Protein AF-A0A4Q2CYA1-F1 (afdb_monomer_lite)

Structure (mmCIF, N/CA/C/O backbone):
data_AF-A0A4Q2CYA1-F1
#
_entry.id   AF-A0A4Q2CYA1-F1
#
loop_
_atom_site.group_PDB
_atom_site.id
_atom_site.type_symbol
_atom_site.label_atom_id
_atom_site.label_alt_id
_atom_site.label_comp_id
_atom_site.label_asym_id
_atom_site.label_entity_id
_atom_site.label_seq_id
_atom_site.pdbx_PDB_ins_code
_atom_site.Cartn_x
_atom_site.Cartn_y
_atom_site.Cartn_z
_atom_site.occupancy
_atom_site.B_iso_or_equiv
_atom_site.auth_seq_id
_atom_site.auth_comp_id
_atom_site.auth_asym_id
_atom_site.auth_atom_id
_atom_site.pdbx_PDB_model_num
ATOM 1 N N . ARG A 1 1 ? -19.731 1.913 -6.302 1.00 86.56 1 ARG A N 1
ATOM 2 C CA . ARG A 1 1 ? -18.430 1.254 -5.989 1.00 86.56 1 ARG A CA 1
ATOM 3 C C . ARG A 1 1 ? -17.367 2.277 -5.577 1.00 86.56 1 ARG A C 1
ATOM 5 O O . ARG A 1 1 ? -16.810 2.108 -4.504 1.00 86.56 1 ARG A O 1
ATOM 12 N N . PHE A 1 2 ? -17.170 3.353 -6.350 1.00 92.69 2 PHE A N 1
ATOM 13 C CA . PHE A 1 2 ? -16.241 4.451 -6.033 1.00 92.69 2 PHE A CA 1
ATOM 14 C C . PHE A 1 2 ? -16.490 5.116 -4.669 1.00 92.69 2 PHE A C 1
ATOM 16 O O . PHE A 1 2 ? -15.585 5.112 -3.843 1.00 92.69 2 PHE A O 1
ATOM 23 N N . ARG A 1 3 ? -17.721 5.577 -4.382 1.00 95.19 3 ARG A N 1
ATOM 24 C CA . ARG A 1 3 ? -18.077 6.175 -3.072 1.00 95.19 3 ARG A CA 1
ATOM 25 C C . ARG A 1 3 ? -17.691 5.271 -1.894 1.00 95.19 3 ARG A C 1
ATOM 27 O O . ARG A 1 3 ? -16.896 5.657 -1.053 1.00 95.19 3 ARG A O 1
ATOM 34 N N . ALA A 1 4 ? -18.105 4.004 -1.933 1.00 94.62 4 ALA A N 1
ATOM 35 C CA . ALA A 1 4 ? -17.763 3.029 -0.895 1.00 94.62 4 ALA A CA 1
ATOM 36 C C . ALA A 1 4 ? -16.247 2.761 -0.750 1.00 94.62 4 ALA A C 1
ATOM 38 O O . ALA A 1 4 ? -15.788 2.437 0.345 1.00 94.62 4 ALA A O 1
ATOM 39 N N . ALA A 1 5 ? -15.465 2.842 -1.833 1.00 95.56 5 ALA A N 1
ATOM 40 C CA . ALA A 1 5 ? -14.006 2.734 -1.762 1.00 95.56 5 ALA A CA 1
ATOM 41 C C . ALA A 1 5 ? -13.386 3.984 -1.116 1.00 95.56 5 ALA A C 1
ATOM 43 O O . ALA A 1 5 ? -12.516 3.853 -0.255 1.00 95.56 5 ALA A O 1
ATOM 44 N N . ASN A 1 6 ? -13.899 5.169 -1.455 1.00 95.31 6 ASN A N 1
ATOM 45 C CA . ASN A 1 6 ? -13.496 6.434 -0.846 1.00 95.31 6 ASN A CA 1
ATOM 46 C C . ASN A 1 6 ? -13.814 6.463 0.658 1.00 95.31 6 ASN A C 1
ATOM 48 O O . ASN A 1 6 ? -12.949 6.780 1.469 1.00 95.31 6 ASN A O 1
ATOM 52 N N . ASP A 1 7 ? -15.012 6.023 1.050 1.00 96.38 7 ASP A N 1
ATOM 53 C CA . ASP A 1 7 ? -15.428 5.948 2.455 1.00 96.38 7 ASP A CA 1
ATOM 54 C C . ASP A 1 7 ? -14.534 5.011 3.267 1.00 96.38 7 ASP A C 1
ATOM 56 O O . ASP A 1 7 ? -14.189 5.292 4.417 1.00 96.38 7 ASP A O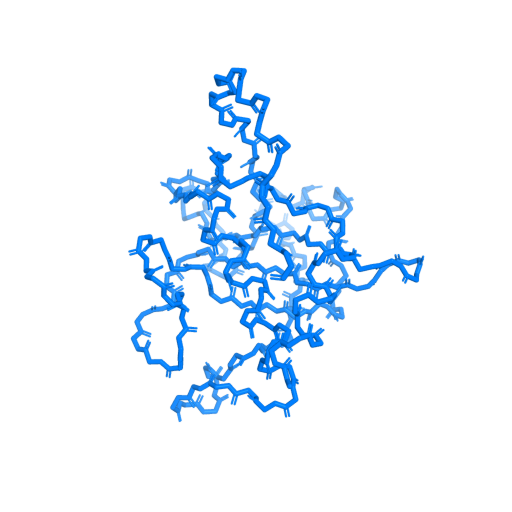 1
ATOM 60 N N . LYS A 1 8 ? -14.135 3.877 2.675 1.00 96.31 8 LYS A N 1
ATOM 61 C CA . LYS A 1 8 ? -13.177 2.963 3.306 1.00 96.31 8 LYS A CA 1
ATOM 62 C C . LYS A 1 8 ? -11.819 3.632 3.477 1.00 96.31 8 LYS A C 1
ATOM 64 O O . LYS A 1 8 ? -11.254 3.517 4.562 1.00 96.31 8 LYS A O 1
ATOM 69 N N . LEU A 1 9 ? -11.315 4.322 2.452 1.00 96.69 9 LEU A N 1
ATOM 70 C CA . LEU A 1 9 ? -10.031 5.020 2.512 1.00 96.69 9 LEU A CA 1
ATOM 71 C C . LEU A 1 9 ? -10.033 6.112 3.588 1.00 96.69 9 LEU A C 1
ATOM 73 O O . LEU A 1 9 ? -9.125 6.132 4.411 1.00 96.69 9 LEU A O 1
ATOM 77 N N . ARG A 1 10 ? -11.076 6.950 3.646 1.00 95.81 10 ARG A N 1
ATOM 78 C CA . ARG A 1 10 ? -11.238 7.995 4.674 1.00 95.81 10 ARG A CA 1
ATOM 79 C C . ARG A 1 10 ? -11.215 7.439 6.102 1.00 95.81 10 ARG A C 1
ATOM 81 O O . ARG A 1 10 ? -10.709 8.091 7.003 1.00 95.81 10 ARG A O 1
ATOM 88 N N . LYS A 1 11 ? -11.734 6.224 6.302 1.00 96.25 11 LYS A N 1
ATOM 89 C CA . LYS A 1 11 ? -11.767 5.523 7.601 1.00 96.25 11 LYS A CA 1
ATOM 90 C C . LYS A 1 11 ? -10.539 4.638 7.854 1.00 96.25 11 LYS A C 1
ATOM 92 O O . LYS A 1 11 ? -10.552 3.847 8.797 1.00 96.25 11 LYS A O 1
ATOM 97 N N . THR A 1 12 ? -9.534 4.675 6.979 1.00 96.69 12 THR A N 1
ATOM 98 C CA . THR A 1 12 ? -8.314 3.872 7.114 1.00 96.69 12 THR A CA 1
ATOM 99 C C . THR A 1 12 ? -7.252 4.667 7.865 1.00 96.69 12 THR A C 1
ATOM 101 O O . THR A 1 12 ? -6.906 5.776 7.472 1.00 96.69 12 THR A O 1
ATOM 104 N N . GLU A 1 13 ? -6.718 4.091 8.937 1.00 95.75 13 GLU A N 1
ATOM 105 C CA . GLU A 1 13 ? -5.603 4.653 9.702 1.00 95.75 13 GLU A CA 1
ATOM 106 C C . GLU A 1 13 ? -4.259 4.338 9.018 1.00 95.75 13 GLU A C 1
ATOM 108 O O . GLU A 1 13 ? -4.131 3.330 8.320 1.00 95.75 13 GLU A O 1
ATOM 113 N N . GLY A 1 14 ? -3.241 5.177 9.235 1.00 91.62 14 GLY A N 1
ATOM 114 C CA . GLY A 1 14 ? -1.899 4.978 8.660 1.00 91.62 14 GLY A CA 1
ATOM 115 C C . GLY A 1 14 ? -1.759 5.410 7.196 1.00 91.62 14 GLY A C 1
ATOM 116 O O . GLY A 1 14 ? -0.766 5.089 6.550 1.00 91.62 14 GLY A O 1
ATOM 117 N N . VAL A 1 15 ? -2.745 6.132 6.653 1.00 95.38 15 VAL A N 1
ATOM 118 C CA . VAL A 1 15 ? -2.673 6.698 5.300 1.00 95.38 15 VAL A CA 1
ATOM 119 C C . VAL A 1 15 ? -1.759 7.936 5.311 1.00 95.38 15 VAL A C 1
ATOM 121 O O . VAL A 1 15 ? -2.112 8.917 5.969 1.00 95.38 15 VAL A O 1
ATOM 124 N N . PRO A 1 16 ? -0.630 7.946 4.574 1.00 94.94 16 PRO A N 1
ATOM 125 C CA . PRO A 1 16 ? 0.284 9.092 4.541 1.00 94.94 16 PRO A CA 1
ATOM 126 C C . PRO A 1 16 ? -0.382 10.327 3.924 1.00 94.94 16 PRO A C 1
ATOM 128 O O . PRO A 1 16 ? -1.322 10.214 3.132 1.00 94.94 16 PRO A O 1
ATOM 131 N N . GLY A 1 17 ? 0.076 11.527 4.271 1.00 94.81 17 GLY A N 1
ATOM 132 C CA . GLY A 1 17 ? -0.304 12.777 3.610 1.00 94.81 17 GLY A CA 1
ATOM 133 C C . GLY A 1 17 ? 0.068 12.763 2.125 1.00 94.81 17 GLY A C 1
ATOM 134 O O . GLY A 1 17 ? 0.990 12.069 1.720 1.00 94.81 17 GLY A O 1
ATOM 135 N N . ARG A 1 18 ? -0.652 13.510 1.275 1.00 93.81 18 ARG A N 1
ATOM 136 C CA . ARG A 1 18 ? -0.432 13.469 -0.189 1.00 93.81 18 ARG A CA 1
ATOM 137 C C . ARG A 1 18 ? 1.009 13.819 -0.588 1.00 93.81 18 ARG A C 1
ATOM 139 O O . ARG A 1 18 ? 1.546 13.172 -1.478 1.00 93.81 18 ARG A O 1
ATOM 146 N N . LYS A 1 19 ? 1.602 14.811 0.086 1.00 94.50 19 LYS A N 1
ATOM 147 C CA . LYS A 1 19 ? 2.969 15.308 -0.141 1.00 94.50 19 LYS A CA 1
ATOM 148 C C . LYS A 1 19 ? 4.040 14.508 0.637 1.00 94.50 19 LYS A C 1
ATOM 150 O O . LYS A 1 19 ? 5.222 14.805 0.493 1.00 94.50 19 LYS A O 1
ATOM 155 N N . ASP A 1 20 ? 3.660 13.526 1.464 1.00 95.06 20 ASP A N 1
ATOM 156 C CA . ASP A 1 20 ? 4.627 12.739 2.244 1.00 95.06 20 ASP A CA 1
ATOM 157 C C . ASP A 1 20 ? 5.479 11.863 1.334 1.00 95.06 20 ASP A C 1
ATOM 159 O O . ASP A 1 20 ? 4.984 11.300 0.358 1.00 95.06 20 ASP A O 1
ATOM 163 N N . THR A 1 21 ? 6.755 11.717 1.679 1.00 96.06 21 THR A N 1
ATOM 164 C CA . THR A 1 21 ? 7.649 10.780 0.998 1.00 96.06 21 THR A CA 1
ATOM 165 C C . THR A 1 21 ? 7.577 9.432 1.691 1.00 96.06 21 THR A C 1
ATOM 167 O O . THR A 1 21 ? 7.734 9.337 2.908 1.00 96.06 21 THR A O 1
ATOM 170 N N . VAL A 1 22 ? 7.370 8.378 0.910 1.00 94.81 22 VAL A N 1
ATOM 171 C CA . VAL A 1 22 ? 7.333 6.997 1.386 1.00 94.81 22 VAL A CA 1
ATOM 172 C C . VAL A 1 22 ? 8.436 6.210 0.698 1.00 94.81 22 VAL A C 1
ATOM 174 O O . VAL A 1 22 ? 8.554 6.256 -0.528 1.00 94.81 22 VAL A O 1
ATOM 177 N N . SER A 1 23 ? 9.252 5.495 1.472 1.00 94.00 23 SER A N 1
ATOM 178 C CA . SER A 1 23 ? 10.407 4.773 0.940 1.00 94.00 23 SER A CA 1
ATOM 179 C C . SER A 1 23 ? 10.614 3.391 1.545 1.00 94.00 23 SER A C 1
ATOM 181 O O . SER A 1 23 ? 10.391 3.167 2.733 1.00 94.00 23 SER A O 1
ATOM 183 N N . VAL A 1 24 ? 11.093 2.469 0.710 1.00 90.19 24 VAL A N 1
ATOM 184 C CA . VAL A 1 24 ? 11.601 1.147 1.094 1.00 90.19 24 VAL A CA 1
ATOM 185 C C . VAL A 1 24 ? 12.891 0.921 0.311 1.00 90.19 24 VAL A C 1
ATOM 187 O O . VAL A 1 24 ? 12.861 0.855 -0.918 1.00 90.19 24 VAL A O 1
ATOM 190 N N . GLY A 1 25 ? 14.030 0.858 1.001 1.00 88.19 25 GLY A N 1
ATOM 191 C CA . GLY A 1 25 ? 15.335 0.801 0.341 1.00 88.19 25 GLY A CA 1
ATOM 192 C C . GLY A 1 25 ? 15.569 1.993 -0.588 1.00 88.19 25 GLY A C 1
ATOM 193 O O . GLY A 1 25 ? 15.404 3.151 -0.194 1.00 88.19 25 GLY A O 1
ATOM 194 N N . SER A 1 26 ? 15.922 1.705 -1.841 1.00 90.00 26 SER A N 1
ATOM 195 C CA . SER A 1 26 ? 16.090 2.706 -2.903 1.00 90.00 26 SER A CA 1
ATOM 196 C C . SER A 1 26 ? 14.774 3.138 -3.564 1.00 90.00 26 SER A C 1
ATOM 198 O O . SER A 1 26 ? 14.755 4.129 -4.297 1.00 90.00 26 SER A O 1
ATOM 200 N N . HIS A 1 27 ? 13.663 2.441 -3.307 1.00 92.62 27 HIS A N 1
ATOM 201 C CA . HIS A 1 27 ? 12.368 2.756 -3.903 1.00 92.62 27 HIS A CA 1
ATOM 202 C C . HIS A 1 27 ? 11.664 3.862 -3.121 1.00 92.62 27 HIS A C 1
ATOM 204 O O . HIS A 1 27 ? 11.502 3.772 -1.903 1.00 92.62 27 HIS A O 1
ATOM 210 N N . LYS A 1 28 ? 11.213 4.899 -3.832 1.00 94.25 28 LYS A N 1
ATOM 211 C CA . LYS A 1 28 ? 10.521 6.060 -3.264 1.00 94.25 28 LYS A CA 1
ATOM 212 C C . LYS A 1 28 ? 9.248 6.359 -4.046 1.00 94.25 28 LYS A C 1
ATOM 214 O O . LYS A 1 28 ? 9.179 6.095 -5.241 1.00 94.25 28 LYS A O 1
ATOM 219 N N . THR A 1 29 ? 8.262 6.911 -3.356 1.00 95.25 29 THR A N 1
ATOM 220 C CA . THR A 1 29 ? 6.990 7.369 -3.919 1.00 95.25 29 THR A CA 1
ATOM 221 C C . THR A 1 29 ? 6.408 8.465 -3.029 1.00 95.25 29 THR A C 1
ATOM 223 O O . THR A 1 29 ? 6.834 8.626 -1.883 1.00 95.25 29 THR A O 1
ATOM 226 N N . ASP A 1 30 ? 5.413 9.193 -3.524 1.00 95.31 30 ASP A N 1
ATOM 227 C CA . ASP A 1 30 ? 4.628 10.109 -2.698 1.00 95.31 30 ASP A CA 1
ATOM 228 C C . ASP A 1 30 ? 3.415 9.423 -2.033 1.00 95.31 30 ASP A C 1
ATOM 230 O O . ASP A 1 30 ? 2.960 8.333 -2.412 1.00 95.31 30 ASP A O 1
ATOM 234 N N . GLY A 1 31 ? 2.859 10.070 -1.010 1.00 95.69 31 GLY A N 1
ATOM 235 C CA . GLY A 1 31 ? 1.661 9.585 -0.335 1.00 95.69 31 GLY A CA 1
ATOM 236 C C . GLY A 1 31 ? 0.397 9.674 -1.198 1.00 95.69 31 GLY A C 1
ATOM 237 O O . GLY A 1 31 ? -0.575 8.962 -0.929 1.00 95.69 31 GLY A O 1
ATOM 238 N N . ARG A 1 32 ? 0.388 10.478 -2.271 1.00 96.50 32 ARG A N 1
ATOM 239 C CA . ARG A 1 32 ? -0.683 10.472 -3.283 1.00 96.50 32 ARG A CA 1
ATOM 240 C C . ARG A 1 32 ? -0.772 9.103 -3.965 1.00 96.50 32 ARG A C 1
ATOM 242 O O . ARG A 1 32 ? -1.863 8.534 -4.017 1.00 96.50 32 ARG A O 1
ATOM 249 N N . ALA A 1 33 ? 0.339 8.548 -4.439 1.00 96.88 33 ALA A N 1
ATOM 250 C CA . ALA A 1 33 ? 0.384 7.238 -5.081 1.00 96.88 33 ALA A CA 1
ATOM 251 C C . ALA A 1 33 ? -0.002 6.115 -4.104 1.00 96.88 33 ALA A C 1
ATOM 253 O O . ALA A 1 33 ? -0.732 5.189 -4.469 1.00 96.88 33 ALA A O 1
ATOM 254 N N . VAL A 1 34 ? 0.399 6.235 -2.834 1.00 97.50 34 VAL A N 1
ATOM 255 C CA . VAL A 1 34 ? -0.033 5.323 -1.761 1.00 97.50 34 VAL A CA 1
ATOM 256 C C . VAL A 1 34 ? -1.552 5.369 -1.570 1.00 97.50 34 VAL A C 1
ATOM 258 O O . VAL A 1 34 ? -2.207 4.326 -1.541 1.00 97.50 34 VAL A O 1
ATOM 261 N N . ARG A 1 35 ? -2.145 6.567 -1.493 1.00 97.50 35 ARG A N 1
ATOM 262 C CA . ARG A 1 35 ? -3.604 6.748 -1.389 1.00 97.50 35 ARG A CA 1
ATOM 263 C C . ARG A 1 35 ? -4.337 6.160 -2.587 1.00 97.50 35 ARG A C 1
ATOM 265 O O . ARG A 1 35 ? -5.336 5.470 -2.395 1.00 97.50 35 ARG A O 1
ATOM 272 N N . GLN A 1 36 ? -3.830 6.395 -3.797 1.00 97.31 36 GLN A N 1
ATOM 273 C CA . GLN A 1 36 ? -4.404 5.850 -5.026 1.00 97.31 36 GLN A CA 1
ATOM 274 C C . GLN A 1 36 ? -4.365 4.317 -5.030 1.00 97.31 36 GLN A C 1
ATOM 276 O O . GLN A 1 36 ? -5.357 3.666 -5.353 1.00 97.31 36 GLN A O 1
ATOM 281 N N . SER A 1 37 ? -3.244 3.727 -4.614 1.00 97.69 37 SER A N 1
ATOM 282 C CA . SER A 1 37 ? -3.090 2.276 -4.485 1.00 97.69 37 SER A CA 1
ATOM 283 C C . SER A 1 37 ? -4.077 1.682 -3.469 1.00 97.69 37 SER A C 1
ATOM 285 O O . SER A 1 37 ? -4.792 0.729 -3.782 1.00 97.69 37 SER A O 1
ATOM 287 N N . ALA A 1 38 ? -4.207 2.297 -2.288 1.00 97.62 38 ALA A N 1
ATOM 288 C CA . ALA A 1 38 ? -5.164 1.872 -1.267 1.00 97.62 38 ALA A CA 1
ATOM 289 C C . ALA A 1 38 ? -6.624 2.014 -1.739 1.00 97.62 38 ALA A C 1
ATOM 291 O O . ALA A 1 38 ? -7.452 1.131 -1.500 1.00 97.62 38 ALA A O 1
ATOM 292 N N . PHE A 1 39 ? -6.942 3.099 -2.452 1.00 97.75 39 PHE A N 1
ATOM 293 C CA . PHE A 1 39 ? -8.245 3.288 -3.085 1.00 97.75 39 PHE A CA 1
ATOM 294 C C . PHE A 1 39 ? -8.548 2.166 -4.085 1.00 97.75 39 PHE A C 1
ATOM 296 O O . PHE A 1 39 ? -9.608 1.541 -3.996 1.00 97.75 39 PHE A O 1
ATOM 303 N N . ASN A 1 40 ? -7.608 1.859 -4.985 1.00 97.12 40 ASN A N 1
ATOM 304 C CA . ASN A 1 40 ? -7.764 0.805 -5.988 1.00 97.12 40 ASN A CA 1
ATOM 305 C C . ASN A 1 40 ? -7.909 -0.581 -5.334 1.00 97.12 40 ASN A C 1
ATOM 307 O O . ASN A 1 40 ? -8.763 -1.363 -5.757 1.00 97.12 40 ASN A O 1
ATOM 311 N N . SER A 1 41 ? -7.176 -0.858 -4.248 1.00 97.19 41 SER A N 1
ATOM 312 C CA . SER A 1 41 ? -7.370 -2.067 -3.432 1.00 97.19 41 SER A CA 1
ATOM 313 C C . SER A 1 41 ? -8.828 -2.199 -2.970 1.00 97.19 41 SER A C 1
ATOM 315 O O . SER A 1 41 ? -9.478 -3.230 -3.170 1.00 97.19 41 SER A O 1
ATOM 317 N N . TYR A 1 42 ? -9.416 -1.130 -2.424 1.00 97.19 42 TYR A N 1
ATOM 318 C CA . TYR A 1 42 ? -10.818 -1.152 -2.006 1.00 97.19 42 TYR A CA 1
ATOM 319 C C . TYR A 1 42 ? -11.806 -1.230 -3.171 1.00 97.19 42 TYR A C 1
ATOM 321 O O . TYR A 1 42 ? -12.803 -1.956 -3.060 1.00 97.19 42 TYR A O 1
ATOM 329 N N . LEU A 1 43 ? -11.540 -0.522 -4.268 1.00 96.69 43 LEU A N 1
ATOM 330 C CA . LEU A 1 43 ? -12.377 -0.500 -5.466 1.00 96.69 43 LEU A CA 1
ATOM 331 C C . LEU A 1 43 ? -12.492 -1.895 -6.093 1.00 96.69 43 LEU A C 1
ATOM 333 O O . LEU A 1 43 ? -13.598 -2.337 -6.413 1.00 96.69 43 LEU A O 1
ATOM 337 N N . HIS A 1 44 ? -11.367 -2.604 -6.193 1.00 95.69 44 HIS A N 1
ATOM 338 C CA . HIS A 1 44 ? -11.265 -3.916 -6.833 1.00 95.69 44 HIS A CA 1
ATOM 339 C C . HIS A 1 44 ? -11.390 -5.091 -5.853 1.00 95.69 44 HIS A C 1
ATOM 341 O O . HIS A 1 44 ? -11.354 -6.245 -6.262 1.00 95.69 44 HIS A O 1
ATOM 347 N N . SER A 1 45 ? -11.635 -4.831 -4.564 1.00 93.44 45 SER A N 1
ATOM 348 C CA . SER A 1 45 ? -11.750 -5.875 -3.529 1.00 93.44 45 SER A CA 1
ATOM 349 C C . SER A 1 45 ? -12.766 -6.987 -3.824 1.00 93.44 45 SER A C 1
ATOM 351 O O . SER A 1 45 ? -12.552 -8.124 -3.414 1.00 93.44 45 SER A O 1
ATOM 353 N N . LYS A 1 46 ? -13.869 -6.676 -4.521 1.00 92.00 46 LYS A N 1
ATOM 354 C CA . LYS A 1 46 ? -14.892 -7.661 -4.929 1.00 92.00 46 LYS A CA 1
ATOM 355 C C . LYS A 1 46 ? -14.622 -8.287 -6.298 1.00 92.00 46 LYS A C 1
ATOM 357 O O . LYS A 1 46 ? -15.110 -9.373 -6.581 1.00 92.00 46 LYS A O 1
ATOM 362 N N . THR A 1 47 ? -13.898 -7.581 -7.159 1.00 93.00 47 THR A N 1
ATOM 363 C CA . THR A 1 47 ? -13.609 -8.000 -8.532 1.00 93.00 47 THR A CA 1
ATOM 364 C C . THR A 1 47 ? -12.151 -7.653 -8.822 1.00 93.00 47 THR A C 1
ATOM 366 O O . THR A 1 47 ? -11.888 -6.554 -9.322 1.00 93.00 47 THR A O 1
ATOM 369 N N . PRO A 1 48 ? -11.208 -8.542 -8.451 1.00 94.44 48 PRO A N 1
ATOM 370 C CA . PRO A 1 48 ? -9.790 -8.308 -8.674 1.00 94.44 48 PRO A CA 1
ATOM 371 C C . PRO A 1 48 ? -9.468 -8.091 -10.155 1.00 94.44 48 PRO A C 1
ATOM 373 O O . PRO A 1 48 ? -10.001 -8.786 -11.023 1.00 94.44 48 PRO A O 1
ATOM 376 N N . VAL A 1 49 ? -8.580 -7.141 -10.434 1.00 94.19 49 VAL A N 1
ATOM 377 C CA . VAL A 1 49 ? -8.150 -6.745 -11.781 1.00 94.19 49 VAL A CA 1
ATOM 378 C C . VAL A 1 49 ? -6.757 -7.278 -12.087 1.00 94.19 49 VAL A C 1
ATOM 380 O O . VAL A 1 49 ? -5.929 -7.410 -11.195 1.00 94.19 49 VAL A O 1
ATOM 383 N N . GLY A 1 50 ? -6.492 -7.603 -13.349 1.00 90.94 50 GLY A N 1
ATOM 384 C CA . GLY A 1 50 ? -5.244 -8.233 -13.781 1.00 90.94 50 GLY A CA 1
ATOM 385 C C . GLY A 1 50 ? -5.496 -9.261 -14.877 1.00 90.94 50 GLY A C 1
ATOM 386 O O . GLY A 1 50 ? -6.458 -10.025 -14.792 1.00 90.94 50 GLY A O 1
ATOM 387 N N . ARG A 1 51 ? -4.643 -9.280 -15.909 1.00 83.69 51 ARG A N 1
ATOM 388 C CA . ARG A 1 51 ? -4.780 -10.227 -17.033 1.00 83.69 51 ARG A CA 1
ATOM 389 C C . ARG A 1 51 ? -4.510 -11.678 -16.618 1.00 83.69 51 ARG A C 1
ATOM 391 O O . ARG A 1 51 ? -5.279 -12.564 -16.967 1.00 83.69 51 ARG A O 1
ATOM 398 N N . ASN A 1 52 ? -3.439 -11.920 -15.861 1.00 81.31 52 ASN A N 1
ATOM 399 C CA . ASN A 1 52 ? -3.074 -13.260 -15.392 1.00 81.31 52 ASN A CA 1
ATOM 400 C C . ASN A 1 52 ? -3.727 -13.533 -14.019 1.00 81.31 52 ASN A C 1
ATOM 402 O O . ASN A 1 52 ? -3.587 -12.681 -13.137 1.00 81.31 52 ASN A O 1
ATOM 406 N N . PRO A 1 53 ? -4.393 -14.688 -13.803 1.00 79.38 53 PRO A N 1
ATOM 407 C CA . PRO A 1 53 ? -4.940 -15.084 -12.502 1.00 79.38 53 PRO A CA 1
ATOM 408 C C . PRO A 1 53 ? -3.973 -14.916 -11.322 1.00 79.38 53 PRO A C 1
ATOM 410 O O . PRO A 1 53 ? -4.386 -14.442 -10.268 1.00 79.38 53 PRO A O 1
ATOM 413 N N . ILE A 1 54 ? -2.687 -15.223 -11.520 1.00 76.19 54 ILE A N 1
ATOM 414 C CA . ILE A 1 54 ? -1.635 -15.130 -10.492 1.00 76.19 54 ILE A CA 1
ATOM 415 C C . ILE A 1 54 ? -1.322 -13.665 -10.131 1.00 76.19 54 ILE A C 1
ATOM 417 O O . ILE A 1 54 ? -0.912 -13.357 -9.012 1.00 76.19 54 ILE A O 1
ATOM 421 N N . ASN A 1 55 ? -1.571 -12.742 -11.063 1.00 79.44 55 ASN A N 1
ATOM 422 C CA . ASN A 1 55 ? -1.286 -11.314 -10.922 1.00 79.44 55 ASN A CA 1
ATOM 423 C C . ASN A 1 55 ? -2.539 -10.475 -10.645 1.00 79.44 55 ASN A C 1
ATOM 425 O O . ASN A 1 55 ? -2.465 -9.248 -10.713 1.00 79.44 55 ASN A O 1
ATOM 429 N N . LYS A 1 56 ? -3.694 -11.096 -10.366 1.00 91.88 56 LYS A N 1
ATOM 430 C CA . LYS A 1 56 ? -4.914 -10.354 -10.032 1.00 91.88 56 LYS A CA 1
ATOM 431 C C . LYS A 1 56 ? -4.749 -9.615 -8.707 1.00 91.88 56 LYS A C 1
ATOM 433 O O . LYS A 1 56 ? -4.317 -10.200 -7.721 1.00 91.88 56 LYS A O 1
ATOM 438 N N . GLN A 1 57 ? -5.134 -8.342 -8.682 1.00 94.00 57 GLN A N 1
ATOM 439 C CA . GLN A 1 57 ? -5.053 -7.472 -7.513 1.00 94.00 57 GLN A CA 1
ATOM 440 C C . GLN A 1 57 ? -6.430 -6.899 -7.148 1.00 94.00 57 GLN A C 1
ATOM 442 O O . GLN A 1 57 ? -7.224 -6.607 -8.042 1.00 94.00 57 GLN A O 1
ATOM 447 N N . PRO A 1 58 ? -6.722 -6.671 -5.859 1.00 94.81 58 PRO A N 1
ATOM 448 C CA . PRO A 1 58 ? -5.867 -6.990 -4.719 1.00 94.81 58 PRO A CA 1
ATOM 449 C C . PRO A 1 58 ? -5.761 -8.498 -4.472 1.00 94.81 58 PRO A C 1
ATOM 451 O O . PRO A 1 58 ? -6.762 -9.217 -4.555 1.00 94.81 58 PRO A O 1
ATOM 454 N N . LYS A 1 59 ? -4.565 -8.963 -4.104 1.00 91.62 59 LYS A N 1
ATOM 455 C CA . LYS A 1 59 ? -4.332 -10.340 -3.638 1.00 91.62 59 LYS A CA 1
ATOM 456 C C . LYS A 1 59 ? -4.117 -10.389 -2.127 1.00 91.62 59 LYS A C 1
ATOM 458 O O . LYS A 1 59 ? -4.016 -9.355 -1.468 1.00 91.62 59 LYS A O 1
ATOM 463 N N . ASN A 1 60 ? -4.143 -11.592 -1.556 1.00 91.56 60 ASN A N 1
ATOM 464 C CA . ASN A 1 60 ? -3.848 -11.776 -0.134 1.00 91.56 60 ASN A CA 1
ATOM 465 C C . ASN A 1 60 ? -2.389 -11.408 0.134 1.00 91.56 60 ASN A C 1
ATOM 467 O O . ASN A 1 60 ? -1.506 -11.887 -0.573 1.00 91.56 60 ASN A O 1
ATOM 471 N N . PHE A 1 61 ? -2.156 -10.599 1.163 1.00 89.88 61 PHE A N 1
ATOM 472 C CA . PHE A 1 61 ? -0.809 -10.297 1.616 1.00 89.88 61 PHE A CA 1
ATOM 473 C C . PHE A 1 61 ? -0.274 -11.462 2.447 1.00 89.88 61 PHE A C 1
ATOM 475 O O . PHE A 1 61 ? -0.794 -11.755 3.524 1.00 89.88 61 PHE A O 1
ATOM 482 N N . ASN A 1 62 ? 0.766 -12.126 1.949 1.00 81.81 62 ASN A N 1
ATOM 483 C CA . ASN A 1 62 ? 1.407 -13.217 2.669 1.00 81.81 62 ASN A CA 1
ATOM 484 C C . ASN A 1 62 ? 2.612 -12.692 3.455 1.00 81.81 62 ASN A C 1
ATOM 486 O O . ASN A 1 62 ? 3.725 -12.653 2.937 1.00 81.81 62 ASN A O 1
ATOM 490 N N . ASN A 1 63 ? 2.381 -12.285 4.705 1.00 76.94 63 ASN A N 1
ATOM 491 C CA . ASN A 1 63 ? 3.449 -11.839 5.595 1.00 76.94 63 ASN A CA 1
ATOM 492 C C . ASN A 1 63 ? 4.225 -13.043 6.153 1.00 76.94 63 ASN A C 1
ATOM 494 O O . ASN A 1 63 ? 3.953 -13.506 7.267 1.00 76.94 63 ASN A O 1
ATOM 498 N N . ARG A 1 64 ? 5.127 -13.606 5.347 1.00 77.75 64 ARG A N 1
ATOM 499 C CA . ARG A 1 64 ? 6.011 -14.687 5.789 1.00 77.75 64 ARG A CA 1
ATOM 500 C C . ARG A 1 64 ? 7.098 -14.117 6.706 1.00 77.75 64 ARG A C 1
ATOM 502 O O . ARG A 1 64 ? 7.657 -13.072 6.378 1.00 77.75 64 ARG A O 1
ATOM 509 N N . PRO A 1 65 ? 7.414 -14.781 7.830 1.00 78.12 65 PRO A N 1
ATOM 510 C CA . PRO A 1 65 ? 8.601 -14.443 8.601 1.00 78.12 65 PRO A CA 1
ATOM 511 C C . PRO A 1 65 ? 9.849 -14.565 7.728 1.00 78.12 65 PRO A C 1
ATOM 513 O O . PRO A 1 65 ? 9.937 -15.477 6.903 1.00 78.12 65 PRO A O 1
ATOM 516 N N . TYR A 1 66 ? 10.820 -13.684 7.945 1.00 81.81 66 TYR A N 1
ATOM 517 C CA . TYR A 1 66 ? 12.133 -13.838 7.330 1.00 81.81 66 TYR A CA 1
ATOM 518 C C . TYR A 1 66 ? 12.796 -15.131 7.803 1.00 81.81 66 TYR A C 1
ATOM 520 O O . TYR A 1 66 ? 12.613 -15.554 8.949 1.00 81.81 66 TYR A O 1
ATOM 528 N N . ALA A 1 67 ? 13.588 -15.744 6.923 1.00 79.75 67 ALA A N 1
ATOM 529 C CA . ALA A 1 67 ? 14.386 -16.911 7.274 1.00 79.75 67 ALA A CA 1
ATOM 530 C C . ALA A 1 67 ? 15.295 -16.600 8.477 1.00 79.75 67 ALA A C 1
ATOM 532 O O . ALA A 1 67 ? 15.821 -15.495 8.592 1.00 79.75 67 ALA A O 1
ATOM 533 N N . SER A 1 68 ? 15.523 -17.576 9.360 1.00 82.06 68 SER A N 1
ATOM 534 C CA . SER A 1 68 ? 16.382 -17.404 10.546 1.00 82.06 68 SER A CA 1
ATOM 535 C C . SER A 1 68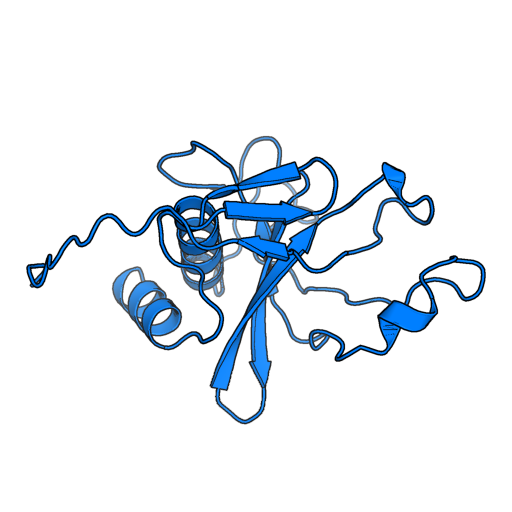 ? 17.832 -17.047 10.202 1.00 82.06 68 SER A C 1
ATOM 537 O O . SER A 1 68 ? 18.535 -16.458 11.017 1.00 82.06 68 SER A O 1
ATOM 539 N N . THR A 1 69 ? 18.267 -17.369 8.986 1.00 81.75 69 THR A N 1
ATOM 540 C CA . THR A 1 69 ? 19.574 -17.013 8.425 1.00 81.75 69 THR A CA 1
ATOM 541 C C . THR A 1 69 ? 19.655 -15.559 7.948 1.00 81.75 69 THR A C 1
ATOM 543 O O . THR A 1 69 ? 20.738 -15.074 7.627 1.00 81.75 69 THR A O 1
ATOM 546 N N . HIS A 1 70 ? 18.532 -14.837 7.900 1.00 82.56 70 HIS A N 1
ATOM 547 C CA . HIS A 1 70 ? 18.478 -13.446 7.471 1.00 82.56 70 HIS A CA 1
ATOM 548 C C . HIS A 1 70 ? 18.947 -12.502 8.592 1.00 82.56 70 HIS A C 1
ATOM 550 O O . HIS A 1 70 ? 18.472 -12.582 9.725 1.00 82.56 70 HIS A O 1
ATOM 556 N N . LYS A 1 71 ? 19.810 -11.523 8.282 1.00 83.56 71 LYS A N 1
ATOM 557 C CA . LYS A 1 71 ? 20.318 -10.541 9.272 1.00 83.56 71 LYS A CA 1
ATOM 558 C C . LYS A 1 71 ? 19.208 -9.739 9.970 1.00 83.56 71 LYS A C 1
ATOM 560 O O . LYS A 1 71 ? 19.327 -9.352 11.132 1.00 83.56 71 LYS A O 1
ATOM 565 N N . ASP A 1 72 ? 18.106 -9.532 9.253 1.00 80.69 72 ASP A N 1
ATOM 566 C CA . ASP A 1 72 ? 16.903 -8.860 9.743 1.00 80.69 72 ASP A CA 1
ATOM 567 C C . ASP A 1 72 ? 15.845 -9.824 10.304 1.00 80.69 72 ASP A C 1
ATOM 569 O O . ASP A 1 72 ? 14.731 -9.380 10.552 1.00 80.69 72 ASP A O 1
ATOM 573 N N . ALA A 1 73 ? 16.135 -11.111 10.544 1.00 77.12 73 ALA A N 1
ATOM 574 C CA . ALA A 1 73 ? 15.157 -12.066 11.095 1.00 77.12 73 ALA A CA 1
ATOM 575 C C . ALA A 1 73 ? 14.454 -11.544 12.365 1.00 77.12 73 ALA A C 1
ATOM 577 O O . ALA A 1 73 ? 13.266 -11.772 12.579 1.00 77.12 73 ALA A O 1
ATOM 578 N N . LYS A 1 74 ? 15.157 -10.731 13.163 1.00 71.62 74 LYS A N 1
ATOM 579 C CA . LYS A 1 74 ? 14.613 -10.019 14.330 1.00 71.62 74 LYS A CA 1
ATOM 580 C C . LYS A 1 74 ? 13.528 -8.973 14.008 1.00 71.62 74 LYS A C 1
ATOM 582 O O . LYS A 1 74 ? 12.692 -8.693 14.864 1.00 71.62 74 LYS A O 1
ATOM 587 N N . LEU A 1 75 ? 13.514 -8.400 12.800 1.00 68.69 75 LEU A N 1
ATOM 588 C CA . LEU A 1 75 ? 12.482 -7.463 12.333 1.00 68.69 75 LEU A CA 1
ATOM 589 C C . LEU A 1 75 ? 11.141 -8.160 12.068 1.00 68.69 75 LEU A C 1
ATOM 591 O O . LEU A 1 75 ? 10.105 -7.503 12.156 1.00 68.69 75 LEU A O 1
ATOM 595 N N . ALA A 1 76 ? 11.132 -9.481 11.837 1.00 59.53 76 ALA A N 1
ATOM 596 C CA . ALA A 1 76 ? 9.905 -10.259 11.632 1.00 59.53 76 ALA A CA 1
ATOM 597 C C . ALA A 1 76 ? 8.905 -10.132 12.805 1.00 59.53 76 ALA A C 1
ATOM 599 O O . ALA A 1 76 ? 7.700 -10.292 12.619 1.00 59.53 76 ALA A O 1
ATOM 600 N N . ASN A 1 77 ? 9.391 -9.773 13.999 1.00 48.34 77 ASN A N 1
ATOM 601 C CA . ASN A 1 77 ? 8.608 -9.679 15.231 1.00 48.34 77 ASN A CA 1
ATOM 602 C C . ASN A 1 77 ? 8.246 -8.241 15.657 1.00 48.34 77 ASN A C 1
ATOM 604 O O . ASN A 1 77 ? 7.613 -8.056 16.696 1.00 48.34 77 ASN A O 1
ATOM 608 N N . GLN A 1 78 ? 8.576 -7.198 14.883 1.00 55.53 78 GLN A N 1
ATOM 609 C CA . GLN A 1 78 ? 8.354 -5.795 15.291 1.00 55.53 78 GLN A CA 1
ATOM 610 C C . GLN A 1 78 ? 6.933 -5.255 15.005 1.00 55.53 78 GLN A C 1
ATOM 612 O O . GLN A 1 78 ? 6.750 -4.106 14.624 1.00 55.53 78 GLN A O 1
ATOM 617 N N . LYS A 1 79 ? 5.902 -6.061 15.303 1.00 58.94 79 LYS A N 1
ATOM 618 C CA . LYS A 1 79 ? 4.474 -5.908 14.930 1.00 58.94 79 LYS A CA 1
ATOM 619 C C . LYS A 1 79 ? 4.216 -6.290 13.474 1.00 58.94 79 LYS A C 1
ATOM 621 O O . LYS A 1 79 ? 4.044 -5.442 12.602 1.00 58.94 79 LYS A O 1
ATOM 626 N N . ALA A 1 80 ? 4.144 -7.598 13.243 1.00 66.75 80 ALA A N 1
ATOM 627 C CA . ALA A 1 80 ? 3.765 -8.161 11.958 1.00 66.75 80 ALA A CA 1
ATOM 628 C C . ALA A 1 80 ? 2.453 -7.542 11.443 1.00 66.75 80 ALA A C 1
ATOM 630 O O . ALA A 1 80 ? 1.442 -7.494 12.153 1.00 66.75 80 ALA A O 1
ATOM 631 N N . ILE A 1 81 ? 2.462 -7.097 10.184 1.00 77.12 81 ILE A N 1
ATOM 632 C CA . ILE A 1 81 ? 1.226 -6.824 9.454 1.00 77.12 81 ILE A CA 1
ATOM 633 C C . ILE A 1 81 ? 0.441 -8.146 9.412 1.00 77.12 81 ILE A C 1
ATOM 635 O O . ILE A 1 81 ? 1.012 -9.177 9.040 1.00 77.12 81 ILE A O 1
ATOM 639 N N . PRO A 1 82 ? -0.840 -8.166 9.805 1.00 78.50 82 PRO A N 1
ATOM 640 C CA . PRO A 1 82 ? -1.620 -9.394 9.802 1.00 78.50 82 PRO A CA 1
ATOM 641 C C . PRO A 1 82 ? -1.680 -10.041 8.410 1.00 78.50 82 PRO A C 1
ATOM 643 O O . PRO A 1 82 ? -1.889 -9.361 7.404 1.00 78.50 82 PRO A O 1
ATOM 646 N N . GLN A 1 83 ? -1.588 -11.373 8.356 1.00 81.75 83 GLN A N 1
ATOM 647 C CA . GLN A 1 83 ? -1.675 -12.156 7.110 1.00 81.75 83 GLN A CA 1
ATOM 648 C C . GLN A 1 83 ? -3.068 -12.124 6.449 1.00 81.75 83 GLN A C 1
ATOM 650 O O . GLN A 1 83 ? -3.255 -12.620 5.343 1.00 81.75 83 GLN A O 1
ATOM 655 N N . ASN A 1 84 ? -4.068 -11.519 7.098 1.00 83.38 84 ASN A N 1
ATOM 656 C CA . ASN A 1 84 ? -5.396 -11.298 6.518 1.00 83.38 84 ASN A CA 1
ATOM 657 C C . ASN A 1 84 ? -5.485 -10.005 5.677 1.00 83.38 84 ASN A C 1
ATOM 659 O O . ASN A 1 84 ? -6.583 -9.583 5.300 1.00 83.38 84 ASN A O 1
ATOM 663 N N . GLY A 1 85 ? -4.348 -9.354 5.421 1.00 90.94 85 GLY A N 1
ATOM 664 C CA . GLY A 1 85 ? -4.262 -8.152 4.608 1.00 90.94 85 GLY A CA 1
ATOM 665 C C . GLY A 1 85 ? -4.483 -8.399 3.117 1.00 90.94 85 GLY A C 1
ATOM 666 O O . GLY A 1 85 ? -4.402 -9.516 2.603 1.00 90.94 85 GLY A O 1
ATOM 667 N N . LYS A 1 86 ? -4.755 -7.309 2.408 1.00 94.75 86 LYS A N 1
ATOM 668 C CA . LYS A 1 86 ? -4.836 -7.249 0.950 1.00 94.75 86 LYS A CA 1
ATOM 669 C C . LYS A 1 86 ? -3.744 -6.340 0.431 1.00 94.75 86 LYS A C 1
ATOM 671 O O . LYS A 1 86 ? -3.711 -5.177 0.832 1.00 94.75 86 LYS A O 1
ATOM 676 N N . GLU A 1 87 ? -2.893 -6.862 -0.442 1.00 94.25 87 GLU A N 1
ATOM 677 C CA . GLU A 1 87 ? -1.846 -6.072 -1.078 1.00 94.25 87 GLU A CA 1
ATOM 678 C C . GLU A 1 87 ? -2.282 -5.522 -2.441 1.00 94.25 87 GLU A C 1
ATOM 680 O O . GLU A 1 87 ? -3.083 -6.145 -3.146 1.00 94.25 87 GLU A O 1
ATOM 685 N N . TYR A 1 88 ? -1.766 -4.347 -2.808 1.00 96.62 88 TYR A N 1
ATOM 686 C CA . TYR A 1 88 ? -1.996 -3.734 -4.116 1.00 96.62 88 TYR A CA 1
ATOM 687 C C . TYR A 1 88 ? -0.765 -2.930 -4.584 1.00 96.62 88 TYR A C 1
ATOM 689 O O . TYR A 1 88 ? -0.141 -2.250 -3.766 1.00 96.62 88 TYR A O 1
ATOM 697 N N . PRO A 1 89 ? -0.396 -2.967 -5.881 1.00 96.00 89 PRO A N 1
ATOM 698 C CA . PRO A 1 89 ? 0.732 -2.210 -6.433 1.00 96.00 89 PRO A CA 1
ATOM 699 C C . PRO A 1 89 ? 0.644 -0.699 -6.216 1.00 96.00 89 PRO A C 1
ATOM 701 O O . PRO A 1 89 ? -0.422 -0.100 -6.384 1.00 96.00 89 PRO A O 1
ATOM 704 N N . ILE A 1 90 ? 1.773 -0.071 -5.886 1.00 96.75 90 ILE A N 1
ATOM 705 C CA . ILE A 1 90 ? 1.935 1.385 -5.929 1.00 96.75 90 ILE A CA 1
ATOM 706 C C . ILE A 1 90 ? 2.684 1.730 -7.214 1.00 96.75 90 ILE A C 1
ATOM 708 O O . ILE A 1 90 ? 3.796 1.254 -7.430 1.00 96.75 90 ILE A O 1
ATOM 712 N N . ILE A 1 91 ? 2.061 2.553 -8.057 1.00 95.12 91 ILE A N 1
ATOM 713 C CA . ILE A 1 91 ? 2.662 3.053 -9.296 1.00 95.12 91 ILE A CA 1
ATOM 714 C C . ILE A 1 91 ? 2.859 4.548 -9.131 1.00 95.12 91 ILE A C 1
ATOM 716 O O . ILE A 1 91 ? 1.886 5.307 -9.121 1.00 95.12 91 ILE A O 1
ATOM 720 N N . ASP A 1 92 ? 4.117 4.941 -8.974 1.00 89.50 92 ASP A N 1
ATOM 721 C CA . ASP A 1 92 ? 4.496 6.341 -8.860 1.00 89.50 92 ASP A CA 1
ATOM 722 C C . ASP A 1 92 ? 4.187 7.094 -10.164 1.00 89.50 92 ASP A C 1
ATOM 724 O O . ASP A 1 92 ? 4.200 6.512 -11.252 1.00 89.50 92 ASP A O 1
ATOM 728 N N . LYS A 1 93 ? 3.859 8.385 -10.047 1.00 86.62 93 LYS A N 1
ATOM 729 C CA . LYS A 1 93 ? 3.535 9.295 -11.167 1.00 86.62 93 LYS A CA 1
ATOM 730 C C . LYS A 1 93 ? 2.419 8.826 -12.117 1.00 86.62 93 LYS A C 1
ATOM 732 O O . LYS A 1 93 ? 2.199 9.447 -13.153 1.00 86.62 93 LYS A O 1
ATOM 737 N N . SER A 1 94 ? 1.653 7.792 -11.764 1.00 89.56 94 SER A N 1
ATOM 738 C CA . SER A 1 94 ? 0.476 7.375 -12.532 1.00 89.56 94 SER A CA 1
ATOM 739 C C . SER A 1 94 ? -0.764 8.159 -12.090 1.00 89.56 94 SER A C 1
ATOM 741 O O . SER A 1 94 ? -1.021 8.266 -10.886 1.00 89.56 94 SER A O 1
ATOM 743 N N . PRO A 1 95 ? -1.583 8.688 -13.019 1.00 88.44 95 PRO A N 1
ATOM 744 C CA . PRO A 1 95 ? -2.844 9.335 -12.666 1.00 88.44 95 PRO A CA 1
ATOM 745 C C . PRO A 1 95 ? -3.855 8.355 -12.056 1.00 88.44 95 PRO A C 1
ATOM 747 O O . PRO A 1 95 ? -4.608 8.741 -11.169 1.00 88.44 95 PRO A O 1
ATOM 750 N N . ASN A 1 96 ? -3.826 7.087 -12.480 1.00 90.75 96 ASN A N 1
ATOM 751 C CA . ASN A 1 96 ? -4.820 6.075 -12.105 1.00 90.75 96 ASN A CA 1
ATOM 752 C C . ASN A 1 96 ? -4.254 4.965 -11.200 1.00 90.75 96 ASN A C 1
ATOM 754 O O . ASN A 1 96 ? -4.982 4.056 -10.797 1.00 90.75 96 ASN A O 1
ATOM 758 N N . GLY A 1 97 ? -2.957 5.003 -10.882 1.00 92.88 97 GLY A N 1
ATOM 759 C CA . GLY A 1 97 ? -2.251 3.886 -10.252 1.00 92.88 97 GLY A CA 1
ATOM 760 C C . GLY A 1 97 ? -2.176 2.660 -11.172 1.00 92.88 97 GLY A C 1
ATOM 761 O O . GLY A 1 97 ? -2.165 2.794 -12.396 1.00 92.88 97 GLY A O 1
ATOM 762 N N . TRP A 1 98 ? -2.114 1.458 -10.589 1.00 93.81 98 TRP A N 1
ATOM 763 C CA . TRP A 1 98 ? -2.178 0.203 -11.349 1.00 93.81 98 TRP A CA 1
ATOM 764 C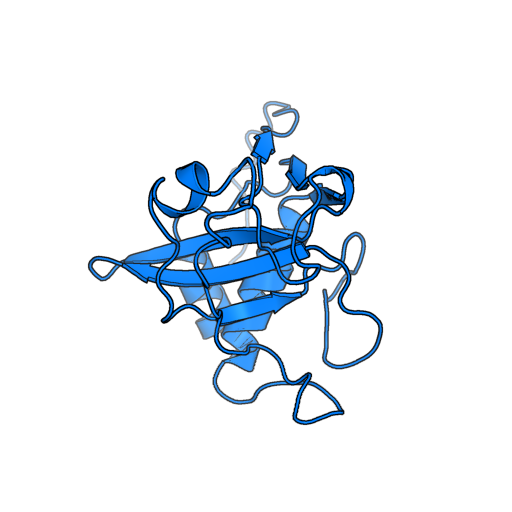 C . TRP A 1 98 ? -3.629 -0.203 -11.622 1.00 93.81 98 TRP A C 1
ATOM 766 O O . TRP A 1 98 ? -4.438 -0.268 -10.691 1.00 93.81 98 TRP A O 1
ATOM 776 N N . THR A 1 99 ? -3.945 -0.526 -12.877 1.00 89.88 99 THR A N 1
ATOM 777 C CA . THR A 1 99 ? -5.317 -0.784 -13.364 1.00 89.88 99 THR A CA 1
ATOM 778 C C . THR A 1 99 ? -5.503 -2.179 -13.978 1.00 89.88 99 THR A C 1
ATOM 780 O O . THR A 1 99 ? -6.473 -2.423 -14.692 1.00 89.88 99 THR A O 1
ATOM 783 N N . GLY A 1 100 ? -4.595 -3.125 -13.708 1.00 88.38 100 GLY A N 1
ATOM 784 C CA . GLY A 1 100 ? -4.689 -4.501 -14.221 1.00 88.38 100 GLY A CA 1
ATOM 785 C C . GLY A 1 100 ? -3.718 -4.847 -15.353 1.00 88.38 100 GLY A C 1
ATOM 786 O O . GLY A 1 100 ? -3.735 -5.979 -15.844 1.00 88.38 100 GLY A O 1
ATOM 787 N N . GLN A 1 101 ? -2.889 -3.895 -15.790 1.00 84.19 101 GLN A N 1
ATOM 788 C CA . GLN A 1 101 ? -1.929 -4.060 -16.884 1.00 84.19 101 GLN A CA 1
ATOM 789 C C . GLN A 1 101 ? -0.595 -3.381 -16.552 1.00 84.19 101 GLN A C 1
ATOM 791 O O . GLN A 1 101 ? -0.553 -2.444 -15.758 1.00 84.19 101 GLN A O 1
ATOM 796 N N . GLY A 1 102 ? 0.485 -3.854 -17.180 1.00 84.81 102 GLY A N 1
ATOM 797 C CA . GLY A 1 102 ? 1.831 -3.303 -17.010 1.00 84.81 102 GLY A CA 1
ATOM 798 C C . GLY A 1 102 ? 2.558 -3.778 -15.750 1.00 84.81 102 GLY A C 1
ATOM 799 O O . GLY A 1 102 ? 2.061 -4.614 -14.987 1.00 84.81 102 GLY A O 1
ATOM 800 N N . ALA A 1 103 ? 3.765 -3.243 -15.557 1.00 85.94 103 ALA A N 1
ATOM 801 C CA . ALA A 1 103 ? 4.632 -3.582 -14.436 1.00 85.94 103 ALA A CA 1
ATOM 802 C C . ALA A 1 103 ? 4.029 -3.123 -13.098 1.00 85.94 103 ALA A C 1
ATOM 804 O O . ALA A 1 103 ? 3.463 -2.038 -12.989 1.00 85.94 103 ALA A O 1
ATOM 805 N N . VAL A 1 104 ? 4.173 -3.955 -12.067 1.00 87.19 104 VAL A N 1
ATOM 806 C CA . VAL A 1 104 ? 3.634 -3.691 -10.721 1.00 87.19 104 VAL A CA 1
ATOM 807 C C . VAL A 1 104 ? 4.607 -2.920 -9.819 1.00 87.19 104 VAL A C 1
ATOM 809 O O . VAL A 1 104 ? 4.213 -2.476 -8.747 1.00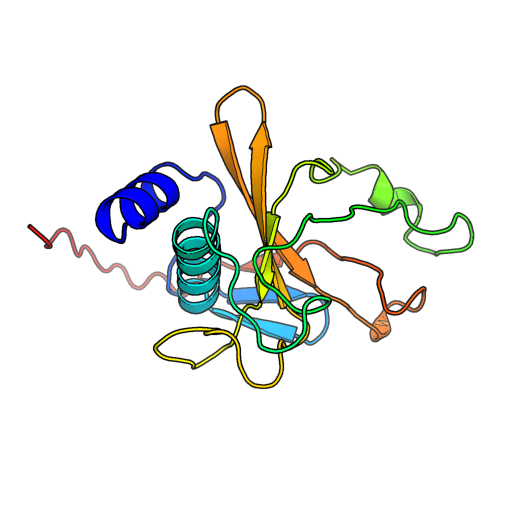 87.19 104 VAL A O 1
ATOM 812 N N . GLY A 1 105 ? 5.874 -2.757 -10.215 1.00 87.44 105 GLY A N 1
ATOM 813 C CA . GLY A 1 105 ? 6.908 -2.114 -9.390 1.00 87.44 105 GLY A CA 1
ATOM 814 C C . GLY A 1 105 ? 7.230 -2.886 -8.100 1.00 87.44 105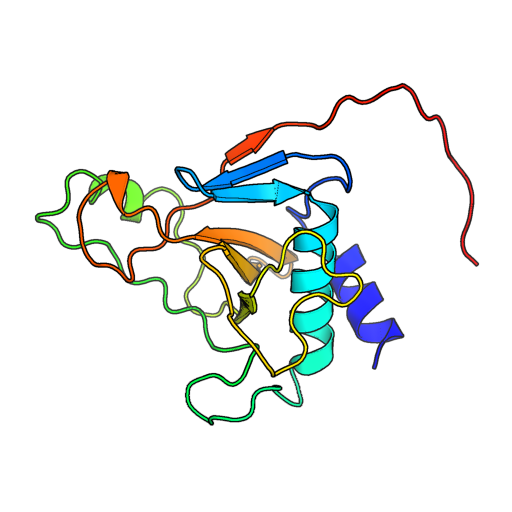 GLY A C 1
ATOM 815 O O . GLY A 1 105 ? 6.716 -3.986 -7.887 1.00 87.44 105 GLY A O 1
ATOM 816 N N . ALA A 1 106 ? 8.063 -2.309 -7.231 1.00 89.38 106 ALA A N 1
ATOM 817 C CA . ALA A 1 106 ? 8.523 -2.945 -5.987 1.00 89.38 106 ALA A CA 1
ATOM 818 C C . ALA A 1 106 ? 7.679 -2.600 -4.745 1.00 89.38 106 ALA A C 1
ATOM 820 O O . ALA A 1 106 ? 7.713 -3.333 -3.763 1.00 89.38 106 ALA A O 1
ATOM 821 N N . LEU A 1 107 ? 6.921 -1.499 -4.778 1.00 94.19 107 LEU A N 1
ATOM 822 C CA . LEU A 1 107 ? 6.152 -1.006 -3.633 1.00 94.19 107 LEU A CA 1
ATOM 823 C C . LEU A 1 107 ? 4.698 -1.495 -3.667 1.00 94.19 107 LEU A C 1
ATOM 825 O O . LEU A 1 107 ? 4.057 -1.557 -4.723 1.00 94.19 107 LEU A O 1
ATOM 829 N N . ARG A 1 108 ? 4.151 -1.816 -2.496 1.00 95.31 108 ARG A N 1
ATOM 830 C CA . ARG A 1 108 ? 2.768 -2.259 -2.296 1.00 95.31 108 ARG A CA 1
ATOM 831 C C . ARG A 1 108 ? 2.129 -1.509 -1.139 1.00 95.31 108 ARG A C 1
ATOM 833 O O . ARG A 1 108 ? 2.763 -1.264 -0.116 1.00 95.31 108 ARG A O 1
ATOM 840 N N . THR A 1 109 ? 0.842 -1.213 -1.263 1.00 96.50 109 THR A N 1
ATOM 841 C CA . THR A 1 109 ? 0.008 -0.986 -0.083 1.00 96.50 109 THR A CA 1
ATOM 842 C C . THR A 1 109 ? -0.474 -2.314 0.464 1.00 96.50 109 THR A C 1
ATOM 844 O O . THR A 1 109 ? -0.757 -3.219 -0.312 1.00 96.50 109 THR A O 1
ATOM 847 N N . VAL A 1 110 ? -0.624 -2.413 1.782 1.00 96.12 110 VAL A N 1
ATOM 848 C CA . VAL A 1 110 ? -1.334 -3.504 2.447 1.00 96.12 110 VAL A CA 1
ATOM 849 C C . VAL A 1 110 ? -2.462 -2.912 3.277 1.00 96.12 110 VAL A C 1
ATOM 851 O O . VAL A 1 110 ? -2.232 -2.242 4.282 1.00 96.12 110 VAL A O 1
ATOM 854 N N . THR A 1 111 ? -3.700 -3.159 2.856 1.00 96.06 111 THR A N 1
ATOM 855 C CA . THR A 1 111 ? -4.908 -2.785 3.604 1.00 96.06 111 THR A CA 1
ATOM 856 C C . THR A 1 111 ? -5.383 -3.966 4.441 1.00 96.06 111 THR A C 1
ATOM 858 O O . THR A 1 111 ? -5.556 -5.061 3.907 1.00 96.06 111 THR A O 1
ATOM 861 N N . TYR A 1 112 ? -5.626 -3.767 5.733 1.00 94.31 112 TYR A N 1
ATOM 862 C CA . TYR A 1 112 ? -6.017 -4.839 6.654 1.00 94.31 112 TYR A CA 1
ATOM 863 C C . TYR A 1 112 ? -6.944 -4.329 7.763 1.00 94.31 112 TYR A C 1
ATOM 865 O O . TYR A 1 112 ? -7.213 -3.129 7.877 1.00 94.31 112 TYR A O 1
ATOM 873 N N . LYS A 1 113 ? -7.477 -5.251 8.574 1.00 92.56 113 LYS A N 1
ATOM 874 C CA . LYS A 1 113 ? -8.270 -4.927 9.767 1.00 92.56 113 LYS A CA 1
ATOM 875 C C . LYS A 1 113 ? -7.557 -5.401 11.027 1.00 92.56 113 LYS A C 1
ATOM 877 O O . LYS A 1 113 ? -7.100 -6.537 11.081 1.00 92.56 113 LYS A O 1
ATOM 882 N N . GLN A 1 114 ? -7.531 -4.558 12.053 1.00 89.62 114 GLN A N 1
ATOM 883 C CA . GLN A 1 114 ? -6.994 -4.894 13.370 1.00 89.62 114 GLN A CA 1
ATOM 884 C C . GLN A 1 114 ? -7.812 -4.173 14.444 1.00 89.62 114 GLN A C 1
ATOM 886 O O . GLN A 1 114 ? -7.966 -2.956 14.374 1.00 89.62 114 GLN A O 1
ATOM 891 N N . GLY A 1 115 ? -8.363 -4.915 15.412 1.00 89.50 115 GLY A N 1
ATOM 892 C CA . GLY A 1 115 ? -9.199 -4.336 16.475 1.00 89.50 115 GLY A CA 1
ATOM 893 C C . GLY A 1 115 ? -10.415 -3.567 15.939 1.00 89.50 115 GLY A C 1
ATOM 894 O O . GLY A 1 115 ? -10.677 -2.451 16.368 1.00 89.50 115 GLY A O 1
ATOM 895 N N . GLY A 1 116 ? -11.086 -4.092 14.906 1.00 89.50 116 GLY A N 1
ATOM 896 C CA . GLY A 1 116 ? -12.230 -3.438 14.246 1.00 89.50 116 GLY A CA 1
ATOM 897 C C . GLY A 1 116 ? -11.878 -2.257 13.326 1.00 89.50 116 GLY A C 1
ATOM 898 O O . GLY A 1 116 ? -12.691 -1.869 12.485 1.00 89.50 116 GLY A O 1
ATOM 899 N N . LYS A 1 117 ? -10.653 -1.732 13.409 1.00 92.75 117 LYS A N 1
ATOM 900 C CA . LYS A 1 117 ? -10.178 -0.585 12.630 1.00 92.75 117 LYS A CA 1
ATOM 901 C C . LYS A 1 117 ? -9.530 -1.020 11.321 1.00 92.75 117 LYS A C 1
ATOM 903 O O . LYS A 1 117 ? -8.887 -2.068 11.252 1.00 92.75 117 LYS A O 1
ATOM 908 N N . ARG A 1 118 ? -9.707 -0.214 10.270 1.00 94.69 118 ARG A N 1
ATOM 909 C CA . ARG A 1 118 ? -9.003 -0.389 8.990 1.00 94.69 118 ARG A CA 1
ATOM 910 C C . ARG A 1 118 ? -7.651 0.285 9.089 1.00 94.69 118 ARG A C 1
ATOM 912 O O . ARG A 1 118 ? -7.580 1.430 9.522 1.00 94.69 118 ARG A O 1
ATOM 919 N N . LYS A 1 119 ? -6.611 -0.409 8.654 1.00 95.12 119 LYS A N 1
ATOM 920 C CA . LYS A 1 119 ? -5.243 0.092 8.672 1.00 95.12 119 LYS A CA 1
ATOM 921 C C . LYS A 1 119 ? -4.598 -0.073 7.310 1.00 95.12 119 LYS A C 1
ATOM 923 O O . LYS A 1 119 ? -4.972 -0.962 6.537 1.00 95.12 119 LYS A O 1
ATOM 928 N N . LEU A 1 120 ? -3.638 0.796 7.050 1.00 95.12 120 LEU A N 1
ATOM 929 C CA . LEU A 1 120 ? -2.760 0.755 5.901 1.00 95.12 120 LEU A CA 1
ATOM 930 C C . LEU A 1 120 ? -1.321 0.594 6.382 1.00 95.12 120 LEU A C 1
ATOM 932 O O . LEU A 1 120 ? -0.882 1.298 7.287 1.00 95.12 120 LEU A O 1
ATOM 936 N N . ALA A 1 121 ? -0.589 -0.296 5.728 1.00 93.75 121 ALA A N 1
ATOM 937 C CA . ALA A 1 121 ? 0.863 -0.303 5.738 1.00 93.75 121 ALA A CA 1
ATOM 938 C C . ALA A 1 121 ? 1.373 -0.148 4.302 1.00 93.75 121 ALA A C 1
ATOM 940 O O . ALA A 1 121 ? 0.678 -0.505 3.347 1.00 93.75 121 ALA A O 1
ATOM 941 N N . VAL A 1 122 ? 2.585 0.375 4.151 1.00 94.19 122 VAL A N 1
ATOM 942 C CA . VAL A 1 122 ? 3.313 0.340 2.881 1.00 94.19 122 VAL A CA 1
ATOM 943 C C . VAL A 1 122 ? 4.490 -0.597 3.059 1.00 94.19 122 VAL A C 1
ATOM 945 O O . VAL A 1 122 ? 5.202 -0.507 4.058 1.00 94.19 122 VAL A O 1
ATOM 948 N N . VAL A 1 123 ? 4.660 -1.502 2.104 1.00 92.81 123 VAL A N 1
ATOM 949 C CA . VAL A 1 123 ? 5.750 -2.475 2.080 1.00 92.81 123 VAL A CA 1
ATOM 950 C C . VAL A 1 123 ? 6.425 -2.466 0.718 1.00 92.81 123 VAL A C 1
ATOM 952 O O . VAL A 1 123 ? 5.847 -2.012 -0.272 1.00 92.81 123 VAL A O 1
ATOM 955 N N . GLY A 1 124 ? 7.636 -2.994 0.650 1.00 90.56 124 GLY A N 1
ATOM 956 C CA . GLY A 1 124 ? 8.317 -3.213 -0.615 1.00 90.56 124 GLY A CA 1
ATOM 957 C C . GLY A 1 124 ? 9.470 -4.189 -0.491 1.00 90.56 124 GLY A C 1
ATOM 958 O O . GLY A 1 124 ? 9.852 -4.578 0.613 1.00 90.56 124 GLY A O 1
ATOM 959 N N . HIS A 1 125 ? 10.015 -4.560 -1.639 1.00 86.94 125 HIS A N 1
ATOM 960 C CA . HIS A 1 125 ? 11.240 -5.347 -1.725 1.00 86.94 125 HIS A CA 1
ATOM 961 C C . HIS A 1 125 ? 12.457 -4.413 -1.697 1.00 86.94 125 HIS A C 1
ATOM 963 O O . HIS A 1 125 ? 12.432 -3.356 -2.325 1.00 86.94 125 HIS A O 1
ATOM 969 N N . ASP A 1 126 ? 13.510 -4.793 -0.972 1.00 85.75 126 ASP A N 1
ATOM 970 C CA . ASP A 1 126 ? 14.774 -4.050 -0.887 1.00 85.75 126 ASP A CA 1
ATOM 971 C C . ASP A 1 126 ? 15.950 -5.010 -1.087 1.00 85.75 126 ASP A C 1
ATOM 973 O O . ASP A 1 126 ? 16.475 -5.594 -0.140 1.00 85.75 126 ASP A O 1
ATOM 977 N N . THR A 1 127 ? 16.377 -5.175 -2.341 1.00 80.75 127 THR A N 1
ATOM 978 C CA . THR A 1 127 ? 17.436 -6.130 -2.705 1.00 80.75 127 THR A CA 1
ATOM 979 C C . THR A 1 127 ? 18.790 -5.792 -2.079 1.00 80.75 127 THR A C 1
ATOM 981 O O . THR A 1 127 ? 19.646 -6.667 -1.974 1.00 80.75 127 THR A O 1
ATOM 984 N N . SER A 1 128 ? 19.000 -4.548 -1.629 1.00 83.00 128 SER A N 1
ATOM 985 C CA . SER A 1 128 ? 20.250 -4.132 -0.975 1.00 83.00 128 SER A CA 1
ATOM 986 C C . SER A 1 128 ? 20.450 -4.776 0.401 1.00 83.00 128 SER A C 1
ATOM 988 O O . SER A 1 128 ? 21.564 -4.810 0.930 1.00 83.00 128 SER A O 1
ATOM 990 N N . ARG A 1 129 ? 19.382 -5.314 0.998 1.00 80.62 129 ARG A N 1
ATOM 991 C CA . ARG A 1 129 ? 19.440 -5.934 2.323 1.00 80.62 129 ARG A CA 1
ATOM 992 C C . ARG A 1 129 ? 19.883 -7.396 2.290 1.00 80.62 129 ARG A C 1
ATOM 994 O O . ARG A 1 129 ? 20.284 -7.898 3.342 1.00 80.62 129 ARG A O 1
ATOM 1001 N N . GLY A 1 130 ? 19.954 -8.012 1.109 1.00 75.69 130 GLY A N 1
ATOM 1002 C CA . GLY A 1 130 ? 20.102 -9.462 0.959 1.00 75.69 130 GLY A CA 1
ATOM 1003 C C . GLY A 1 130 ? 18.803 -10.188 1.325 1.00 75.69 130 GLY A C 1
ATOM 1004 O O . GLY A 1 130 ? 17.823 -9.534 1.660 1.00 75.69 130 GLY A O 1
ATOM 1005 N N . GLY A 1 131 ? 18.794 -11.521 1.253 1.00 78.62 131 GLY A N 1
ATOM 1006 C CA . GLY A 1 131 ? 17.613 -12.324 1.592 1.00 78.62 131 GLY A CA 1
ATOM 1007 C C . GLY A 1 131 ? 16.829 -12.850 0.396 1.00 78.62 131 GLY A C 1
ATOM 1008 O O . GLY A 1 131 ? 17.352 -12.930 -0.717 1.00 78.62 131 GLY A O 1
ATOM 1009 N N . ASP A 1 132 ? 15.585 -13.257 0.651 1.00 80.00 132 ASP A N 1
ATOM 1010 C CA . ASP A 1 132 ? 14.683 -13.738 -0.393 1.00 80.00 132 ASP A CA 1
ATOM 1011 C C . ASP A 1 132 ? 14.131 -12.538 -1.174 1.00 80.00 132 ASP A C 1
ATOM 1013 O O . ASP A 1 132 ? 13.738 -11.522 -0.602 1.00 80.00 132 ASP A O 1
ATOM 1017 N N . ALA A 1 133 ? 14.057 -12.646 -2.502 1.00 76.38 133 ALA A N 1
ATOM 1018 C CA . ALA A 1 133 ? 13.525 -11.575 -3.348 1.00 76.38 133 ALA A CA 1
ATOM 1019 C C . ALA A 1 133 ? 12.057 -11.215 -3.033 1.00 76.38 133 ALA A C 1
ATOM 1021 O O . ALA A 1 133 ? 11.579 -10.160 -3.447 1.00 76.38 133 ALA A O 1
ATOM 1022 N N . ASN A 1 134 ? 11.345 -12.079 -2.307 1.00 77.69 134 ASN A N 1
ATOM 1023 C CA . ASN A 1 134 ? 9.971 -11.887 -1.862 1.00 77.69 134 ASN A CA 1
ATOM 1024 C C . ASN A 1 134 ? 9.863 -11.323 -0.434 1.00 77.69 134 ASN A C 1
ATOM 1026 O O . ASN A 1 134 ? 8.743 -11.188 0.070 1.00 77.69 134 ASN A O 1
ATOM 1030 N N . ASP A 1 135 ? 10.976 -10.985 0.221 1.00 83.00 135 ASP A N 1
ATOM 1031 C CA . ASP A 1 135 ? 10.967 -10.361 1.545 1.00 83.00 135 ASP A CA 1
ATOM 1032 C C . ASP A 1 135 ? 10.339 -8.957 1.479 1.00 83.00 135 ASP A C 1
ATOM 1034 O O . ASP A 1 135 ? 10.589 -8.175 0.557 1.00 83.00 135 ASP A O 1
ATOM 1038 N N . HIS A 1 136 ? 9.475 -8.647 2.451 1.00 87.06 136 HIS A N 1
ATOM 1039 C CA . HIS A 1 136 ? 8.701 -7.405 2.504 1.00 87.06 136 HIS A CA 1
ATOM 1040 C C . HIS A 1 136 ? 9.130 -6.524 3.672 1.00 87.06 136 HIS A C 1
ATOM 1042 O O . HIS A 1 136 ? 8.814 -6.808 4.826 1.00 87.06 136 HIS A O 1
ATOM 1048 N N . TYR A 1 137 ? 9.739 -5.385 3.364 1.00 87.56 137 TYR A N 1
ATOM 1049 C CA . TYR A 1 137 ? 10.143 -4.397 4.357 1.00 87.56 137 TYR A CA 1
ATOM 1050 C C . TYR A 1 137 ? 9.095 -3.291 4.466 1.00 87.56 137 TYR A C 1
ATOM 1052 O O . TYR A 1 137 ? 8.636 -2.755 3.455 1.00 87.56 137 TYR A O 1
ATOM 1060 N N . THR A 1 138 ? 8.727 -2.931 5.696 1.00 89.19 138 THR A N 1
ATOM 1061 C CA . THR A 1 138 ? 7.836 -1.797 5.968 1.00 89.19 138 THR A CA 1
ATOM 1062 C C . THR A 1 138 ? 8.505 -0.486 5.571 1.00 89.19 138 THR A C 1
ATOM 1064 O O . THR A 1 138 ? 9.694 -0.281 5.816 1.00 89.19 138 THR A O 1
ATOM 1067 N N . ALA A 1 139 ? 7.730 0.418 4.982 1.00 90.31 139 ALA A N 1
ATOM 1068 C CA . ALA A 1 139 ? 8.228 1.707 4.542 1.00 90.31 139 ALA A CA 1
ATOM 1069 C C . ALA A 1 139 ? 8.556 2.657 5.695 1.00 90.31 139 ALA A C 1
ATOM 1071 O O . ALA A 1 139 ? 7.885 2.686 6.728 1.00 90.31 139 ALA A O 1
ATOM 1072 N N . THR A 1 140 ? 9.543 3.513 5.454 1.00 90.00 140 THR A N 1
ATOM 1073 C CA . THR A 1 140 ? 9.722 4.759 6.194 1.00 90.00 140 THR A CA 1
ATOM 1074 C C . THR A 1 140 ? 8.836 5.832 5.567 1.00 90.00 140 THR A C 1
ATOM 1076 O O . THR A 1 140 ? 8.752 5.940 4.343 1.00 90.00 140 THR A O 1
ATOM 1079 N N . VAL A 1 141 ? 8.165 6.623 6.406 1.00 90.06 141 VAL A N 1
ATOM 1080 C CA . VAL A 1 141 ? 7.363 7.773 5.974 1.00 90.06 141 VAL A CA 1
ATOM 1081 C C . VAL A 1 141 ? 8.016 9.033 6.518 1.00 90.06 141 VAL A C 1
ATOM 1083 O O . VAL A 1 141 ? 8.139 9.199 7.731 1.00 90.06 141 VAL A O 1
ATOM 1086 N N . SER A 1 142 ? 8.437 9.912 5.618 1.00 90.12 142 SER A N 1
ATOM 1087 C CA . SER A 1 142 ? 8.959 11.233 5.948 1.00 90.12 142 SER A CA 1
ATOM 1088 C C . SER A 1 142 ? 7.901 12.278 5.593 1.00 90.12 142 SER A C 1
ATOM 1090 O O . SER A 1 142 ? 7.424 12.272 4.451 1.00 90.12 142 SER A O 1
ATOM 1092 N N . PRO A 1 143 ? 7.519 13.166 6.530 1.00 85.75 143 PRO A N 1
ATOM 1093 C CA . PRO A 1 143 ? 6.566 14.228 6.243 1.00 85.75 143 PRO A CA 1
ATOM 1094 C C . PRO A 1 143 ? 7.010 15.048 5.032 1.00 85.75 143 PRO A C 1
ATOM 1096 O O . PRO A 1 143 ? 8.177 15.431 4.928 1.00 85.75 143 PRO A O 1
ATOM 1099 N N . GLY A 1 144 ? 6.082 15.320 4.117 1.00 73.06 144 GLY A N 1
ATOM 1100 C CA . GLY A 1 144 ? 6.323 16.291 3.053 1.00 73.06 144 GLY A CA 1
ATOM 1101 C C . GLY A 1 144 ? 6.555 17.675 3.653 1.00 73.06 144 GLY A C 1
ATOM 1102 O O . GLY A 1 144 ? 6.113 17.934 4.776 1.00 73.06 144 GLY A O 1
ATOM 1103 N N . LYS A 1 145 ? 7.205 18.587 2.914 1.00 56.19 145 LYS A N 1
ATOM 1104 C CA . LYS A 1 145 ? 7.211 20.007 3.296 1.00 56.19 145 LYS A CA 1
ATOM 1105 C C . LYS A 1 145 ? 5.754 20.451 3.464 1.00 56.19 145 LYS A C 1
ATOM 1107 O O . LYS A 1 145 ? 5.022 20.576 2.484 1.00 56.19 145 LYS A O 1
ATOM 1112 N N . ARG A 1 146 ? 5.331 20.627 4.718 1.00 46.75 146 ARG A N 1
ATOM 1113 C CA . ARG A 1 146 ? 4.130 21.374 5.068 1.00 46.75 146 ARG A CA 1
ATOM 1114 C C . ARG A 1 146 ? 4.513 22.836 4.916 1.00 46.75 146 ARG A C 1
ATOM 1116 O O . ARG A 1 146 ? 4.902 23.476 5.885 1.00 46.75 146 ARG A O 1
ATOM 1123 N N . GLU A 1 147 ? 4.469 23.344 3.691 1.00 44.03 147 GLU A N 1
ATOM 1124 C CA . GLU A 1 147 ? 4.048 24.737 3.580 1.00 44.03 147 GLU A CA 1
ATOM 1125 C C . GLU A 1 147 ? 2.675 24.800 4.257 1.00 44.03 147 GLU A C 1
ATOM 1127 O O . GLU A 1 147 ? 1.884 23.856 4.149 1.00 44.03 147 GLU A O 1
ATOM 1132 N N . LEU A 1 148 ? 2.500 25.799 5.117 1.00 38.78 148 LEU A N 1
ATOM 1133 C CA . LEU A 1 148 ? 1.292 26.071 5.887 1.00 38.78 148 LEU A CA 1
ATOM 1134 C C . LEU A 1 148 ? 0.134 26.387 4.927 1.00 38.78 148 LEU A C 1
ATOM 1136 O O . LEU A 1 148 ? -0.326 27.517 4.860 1.00 38.78 148 LEU A O 1
ATOM 1140 N N . ASP A 1 149 ? -0.340 25.390 4.190 1.00 39.72 149 ASP A N 1
ATOM 1141 C CA . ASP A 1 149 ? -1.563 25.487 3.410 1.00 39.72 149 ASP A CA 1
ATOM 1142 C C . ASP A 1 149 ? -2.702 25.174 4.383 1.00 39.72 149 ASP A C 1
ATOM 1144 O O . ASP A 1 149 ? -3.069 24.017 4.629 1.00 39.72 149 ASP A O 1
ATOM 1148 N N . LEU A 1 150 ? -3.202 26.237 5.012 1.00 42.88 150 LEU A N 1
ATOM 1149 C CA . LEU A 1 150 ? -4.554 26.316 5.553 1.00 42.88 150 LEU A CA 1
ATOM 1150 C C . LEU A 1 150 ? -5.561 26.198 4.397 1.00 42.88 150 LEU A C 1
ATOM 1152 O O . LEU A 1 150 ? -6.330 27.116 4.163 1.00 42.88 150 LEU A O 1
ATOM 1156 N N . ASP A 1 151 ? -5.596 25.062 3.706 1.00 42.47 151 ASP A N 1
ATOM 1157 C CA . ASP A 1 151 ? -6.640 24.785 2.719 1.00 42.47 151 ASP A CA 1
ATOM 1158 C C . ASP A 1 151 ? -7.700 23.914 3.400 1.00 42.47 151 ASP A C 1
ATOM 1160 O O . ASP A 1 151 ? -7.818 22.698 3.209 1.00 42.47 151 ASP A O 1
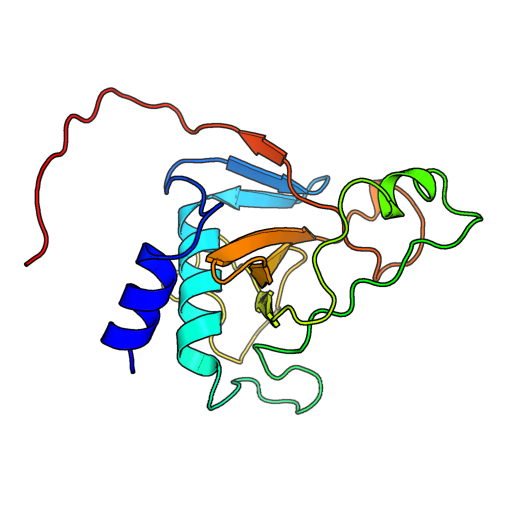ATOM 1164 N N . PHE A 1 152 ? -8.428 24.569 4.307 1.00 47.28 152 PHE A N 1
ATOM 1165 C CA . PHE A 1 152 ? -9.837 24.275 4.521 1.00 47.28 152 PHE A CA 1
ATOM 1166 C C . PHE A 1 152 ? -10.556 24.735 3.254 1.00 47.28 152 PHE A C 1
ATOM 1168 O O . PHE A 1 152 ? -10.652 25.934 3.070 1.00 47.28 152 PHE A O 1
ATOM 1175 N N . GLU A 1 153 ? -10.961 23.791 2.402 1.00 46.84 153 GLU A N 1
ATOM 1176 C CA . GLU A 1 153 ? -11.877 23.890 1.241 1.00 46.84 153 GLU A CA 1
ATOM 1177 C C . GLU A 1 153 ? -11.407 22.819 0.239 1.00 46.84 153 GLU A C 1
ATOM 1179 O O . GLU A 1 153 ? -10.222 22.536 0.107 1.00 46.84 153 GLU A O 1
ATOM 1184 N N . ASP A 1 154 ? -12.204 22.084 -0.508 1.00 44.75 154 ASP A N 1
ATOM 1185 C CA . ASP A 1 154 ? -13.634 21.888 -0.630 1.00 44.75 154 ASP A CA 1
ATOM 1186 C C . ASP A 1 154 ? -13.751 20.560 -1.384 1.00 44.75 154 ASP A C 1
ATOM 1188 O O . ASP A 1 154 ? -12.881 20.260 -2.193 1.00 44.75 154 ASP A O 1
ATOM 1192 N N . PHE A 1 155 ? -14.761 19.741 -1.106 1.00 38.88 155 PHE A N 1
ATOM 1193 C CA . PHE A 1 155 ? -15.400 18.851 -2.090 1.00 38.88 155 PHE A CA 1
ATOM 1194 C C . PHE A 1 155 ? -16.632 18.244 -1.408 1.00 38.88 155 PHE A C 1
ATOM 1196 O O . PHE A 1 155 ? -16.560 17.174 -0.780 1.00 38.88 155 PHE A O 1
ATOM 1203 N N . GLU A 1 156 ? -17.731 18.998 -1.505 1.00 36.56 156 GLU A N 1
ATOM 1204 C CA . GLU A 1 156 ? -19.065 18.453 -1.797 1.00 36.56 156 GLU A CA 1
ATOM 1205 C C . GLU A 1 156 ? -19.029 17.445 -2.963 1.00 36.56 156 GLU A C 1
ATOM 1207 O O . GLU A 1 156 ? -18.209 17.613 -3.900 1.00 36.56 156 GLU A O 1
#

Secondary structure (DSSP, 8-state):
-HHHHHHHHHTEETPPPTT-EEEETTEEEEHHHHHHHHHHHHHHTTS-B-SSGGG-BSEE---PPPPTTSTTGGGGGSSPPPTT-EEEE--TT-SS---SSS---SEEEEEEEETTEEEEEEEE--GGG-S-TT--EEPEEE--------------

pLDDT: mean 85.14, std 14.78, range [36.56, 97.75]

Sequence (156 aa):
RFRAANDKLRKTEGVPGRKDTVSVGSHKTDGRAVRQSAFNSYLHSKTPVGRNPINKQPKNFNNRPYASTHKDAKLANQKAIPQNGKEYPIIDKSPNGWTGQGAVGALRTVTYKQGGKRKLAVVGHDTSRGGDANDHYTATVSPGKRELDLDFEDFE

Organism: NCBI:txid2316362

Foldseek 3Di:
DQVQLVVLLVQAPPQADQQKWKDDAPDIAGSVLVSLQSSVQSVCVPPFAADDPVPTPQDFDQLDQFDPPFPCSVVSPVDGDDSRWTKGARDHPDPRGDGHDDDRDFKIWTWDDDPNGIYIWIWGAHPVRPGDSPHIDTIDIGHGPPPPPPPPDDDD

Radius of gyration: 15.78 Å; chains: 1; bounding box: 39×44×34 Å